Protein AF-A0A7S0L4F4-F1 (afdb_monomer_lite)

Foldseek 3Di:
DDLFDDFQADPQQFTPNPPRQHKPPHFDWDDDDVPPTIDGDDPLPDDIDRDDDPSPPDPDDDDDDDDDDPDAAAPAKRWPDFPDDPPDPGDTWIGGHPDRDIDD

Sequence (104 aa):
GALWWRLFDDAAAQDSSGHMNSPDPVPAFGPGFSGSTGSALLTGKDVITIPHQPAYSSRSLTVSFWIFLIDDAFGGYHTIFHKGNKNMGAPSLQLIPGSRKLHV

pLDDT: mean 82.61, std 8.96, range [58.0, 92.38]

Secondary structure (DSSP, 8-state):
--SS---TTSTT---TTSS----BSPPPEEEEETTTEEEE---SS---B----GGG--S----------SS---SS-EEEEESS-TTS---EEEEPTTSS-EE-

Structure (mmCIF, N/CA/C/O backbone):
data_AF-A0A7S0L4F4-F1
#
_entry.id   AF-A0A7S0L4F4-F1
#
loop_
_atom_site.group_PDB
_atom_site.id
_atom_site.type_symbol
_atom_site.label_atom_id
_atom_site.label_alt_id
_atom_site.label_comp_id
_atom_site.label_asym_id
_atom_site.label_entity_id
_atom_site.label_seq_id
_atom_site.pdbx_PDB_ins_code
_atom_site.Cartn_x
_atom_site.Cartn_y
_atom_site.Cartn_z
_atom_site.occupancy
_atom_site.B_iso_or_equiv
_atom_site.auth_seq_id
_atom_site.auth_comp_id
_atom_site.auth_asym_id
_atom_site.auth_atom_id
_atom_site.pdbx_PDB_model_num
ATOM 1 N N . GLY A 1 1 ? 13.385 -12.299 -6.155 1.00 64.81 1 GLY A N 1
ATOM 2 C CA . GLY A 1 1 ? 13.321 -11.352 -5.023 1.00 64.81 1 GLY A CA 1
ATOM 3 C C . GLY A 1 1 ? 12.111 -10.456 -5.183 1.00 64.81 1 GLY A C 1
ATOM 4 O O . GLY A 1 1 ? 11.530 -10.460 -6.264 1.00 64.81 1 GLY A O 1
ATOM 5 N N . ALA A 1 2 ? 11.711 -9.726 -4.139 1.00 76.25 2 ALA A N 1
ATOM 6 C CA . ALA A 1 2 ? 10.674 -8.701 -4.267 1.00 76.25 2 ALA A CA 1
ATOM 7 C C . ALA A 1 2 ? 11.135 -7.617 -5.254 1.00 76.25 2 ALA A C 1
ATOM 9 O O . ALA A 1 2 ? 12.288 -7.195 -5.199 1.00 76.25 2 ALA A O 1
ATOM 10 N N . LEU A 1 3 ? 10.249 -7.197 -6.161 1.00 84.44 3 LEU A N 1
ATOM 11 C CA . LEU A 1 3 ? 10.569 -6.172 -7.164 1.00 84.44 3 LEU A CA 1
ATOM 12 C C . LEU A 1 3 ? 10.586 -4.762 -6.566 1.00 84.44 3 LEU A C 1
ATOM 14 O O . LEU A 1 3 ? 11.236 -3.886 -7.113 1.00 84.44 3 LEU A O 1
ATOM 18 N N . TRP A 1 4 ? 9.898 -4.565 -5.445 1.00 88.62 4 TRP A N 1
ATOM 19 C CA . TRP A 1 4 ? 9.914 -3.345 -4.650 1.00 88.62 4 TRP A CA 1
ATOM 20 C C . TRP A 1 4 ? 9.701 -3.734 -3.190 1.00 88.62 4 TRP A C 1
ATOM 22 O O . TRP A 1 4 ? 8.842 -4.571 -2.896 1.00 88.62 4 TRP A O 1
ATOM 32 N N . TRP A 1 5 ? 10.485 -3.163 -2.284 1.00 83.62 5 TRP A N 1
ATOM 33 C CA . TRP A 1 5 ? 10.258 -3.287 -0.848 1.00 83.62 5 TRP A CA 1
ATOM 34 C C . TRP A 1 5 ? 10.882 -2.101 -0.132 1.00 83.62 5 TRP A C 1
ATOM 36 O O . TRP A 1 5 ? 11.765 -1.429 -0.667 1.00 83.62 5 TRP A O 1
ATOM 46 N N . ARG A 1 6 ? 10.406 -1.847 1.083 1.00 81.56 6 ARG A N 1
ATOM 47 C CA . ARG A 1 6 ? 10.862 -0.711 1.863 1.00 81.56 6 ARG A CA 1
ATOM 48 C C . ARG A 1 6 ? 10.829 -0.986 3.360 1.00 81.56 6 ARG A C 1
ATOM 50 O O . ARG A 1 6 ? 9.882 -1.595 3.861 1.00 81.56 6 ARG A O 1
ATOM 57 N N . LEU A 1 7 ? 11.822 -0.430 4.049 1.00 74.81 7 LEU A N 1
ATOM 58 C CA . LEU A 1 7 ? 11.779 -0.119 5.475 1.00 74.81 7 LEU A CA 1
ATOM 59 C C . LEU A 1 7 ? 11.496 1.380 5.659 1.00 74.81 7 LEU A C 1
ATOM 61 O O . LEU A 1 7 ? 11.894 2.224 4.859 1.00 74.81 7 LEU A O 1
ATOM 65 N N . PHE A 1 8 ? 10.731 1.729 6.687 1.00 75.19 8 PHE A N 1
ATOM 66 C CA . PHE A 1 8 ? 10.407 3.127 6.998 1.00 75.19 8 PHE A CA 1
ATOM 67 C C . PHE A 1 8 ? 11.388 3.705 8.030 1.00 75.19 8 PHE A C 1
ATOM 69 O O . PHE A 1 8 ? 10.994 4.450 8.920 1.00 75.19 8 PHE A O 1
ATOM 76 N N . ASP A 1 9 ? 12.652 3.303 7.958 1.00 73.94 9 ASP A N 1
ATOM 77 C CA . ASP A 1 9 ? 13.751 3.717 8.834 1.00 73.94 9 ASP A CA 1
ATOM 78 C C . ASP A 1 9 ? 14.592 4.867 8.247 1.00 73.94 9 ASP A C 1
ATOM 80 O O . ASP A 1 9 ? 15.389 5.466 8.969 1.00 73.94 9 ASP A O 1
ATOM 84 N N . ASP A 1 10 ? 14.368 5.235 6.980 1.00 69.62 10 ASP A N 1
ATOM 85 C CA . ASP A 1 10 ? 14.988 6.387 6.322 1.00 69.62 10 ASP A CA 1
ATOM 86 C C . ASP A 1 10 ? 14.000 7.524 5.997 1.00 69.62 10 ASP A C 1
ATOM 88 O O . ASP A 1 10 ? 12.797 7.321 5.799 1.00 69.62 10 ASP A O 1
ATOM 92 N N . ALA A 1 11 ? 14.529 8.755 5.945 1.00 65.06 11 ALA A N 1
ATOM 93 C CA . ALA A 1 11 ? 13.768 9.969 5.620 1.00 65.06 11 ALA A CA 1
ATOM 94 C C . ALA A 1 11 ? 13.533 10.178 4.124 1.00 65.06 11 ALA A C 1
ATOM 96 O O . ALA A 1 11 ? 12.690 10.990 3.746 1.00 65.06 11 ALA A O 1
ATOM 97 N N . ALA A 1 12 ? 14.265 9.453 3.280 1.00 67.00 12 ALA A N 1
ATOM 98 C CA . ALA A 1 12 ? 14.210 9.594 1.830 1.00 67.00 12 ALA A CA 1
ATOM 99 C C . ALA A 1 12 ? 13.096 8.756 1.188 1.00 67.00 12 ALA A C 1
ATOM 101 O O . ALA A 1 12 ? 12.793 8.930 0.009 1.00 67.00 12 ALA A O 1
ATOM 102 N N . ALA A 1 13 ? 12.486 7.853 1.955 1.00 69.06 13 ALA A N 1
ATOM 103 C CA . ALA A 1 13 ? 11.515 6.891 1.482 1.00 69.06 13 ALA A CA 1
ATOM 104 C C . ALA A 1 13 ? 11.993 5.996 0.345 1.00 69.06 13 ALA A C 1
ATOM 106 O O . ALA A 1 13 ? 11.202 5.606 -0.518 1.00 69.06 13 ALA A O 1
ATOM 107 N N . GLN A 1 14 ? 13.277 5.669 0.342 1.00 78.50 14 GLN A N 1
ATOM 108 C CA . GLN A 1 14 ? 13.886 5.053 -0.817 1.00 78.50 14 GLN A CA 1
ATOM 109 C C . GLN A 1 14 ? 13.463 3.586 -0.953 1.00 78.50 14 GLN A C 1
ATOM 111 O O . GLN A 1 14 ? 13.321 2.842 0.016 1.00 78.50 14 GLN A O 1
ATOM 116 N N . ASP A 1 15 ? 13.247 3.166 -2.196 1.00 86.38 15 ASP A N 1
ATOM 117 C CA . ASP A 1 15 ? 13.083 1.758 -2.541 1.00 86.38 15 ASP A CA 1
ATOM 118 C C . ASP A 1 15 ? 14.355 0.972 -2.206 1.00 86.38 15 ASP A C 1
ATOM 120 O O . ASP A 1 15 ? 15.428 1.228 -2.759 1.00 86.38 15 ASP A O 1
ATOM 124 N N . SER A 1 16 ? 14.217 -0.019 -1.331 1.00 86.88 16 SER A N 1
ATOM 125 C CA . SER A 1 16 ? 15.321 -0.848 -0.853 1.00 86.88 16 SER A CA 1
ATOM 126 C C . SER A 1 16 ? 15.590 -2.059 -1.763 1.00 86.88 16 SER A C 1
ATOM 128 O O . SER A 1 16 ? 16.537 -2.811 -1.539 1.00 86.88 16 SER A O 1
ATOM 130 N N . SER A 1 17 ? 14.794 -2.265 -2.822 1.00 87.19 17 SER A N 1
ATOM 131 C CA . SER A 1 17 ? 14.957 -3.379 -3.772 1.00 87.19 17 SER A CA 1
ATOM 132 C C . SER A 1 17 ? 16.112 -3.221 -4.762 1.00 87.19 17 SER A C 1
ATOM 134 O O . SER A 1 17 ? 16.423 -4.165 -5.487 1.00 87.19 17 SER A O 1
ATOM 136 N N . GLY A 1 18 ? 16.749 -2.047 -4.791 1.00 86.06 18 GLY A N 1
ATOM 137 C CA . GLY A 1 18 ? 17.814 -1.711 -5.737 1.00 86.06 18 GLY A CA 1
ATOM 138 C C . GLY A 1 18 ? 17.318 -1.126 -7.062 1.00 86.06 18 GLY A C 1
ATOM 139 O O . GLY A 1 18 ? 18.143 -0.711 -7.871 1.00 86.06 18 GLY A O 1
ATOM 140 N N . HIS A 1 19 ? 16.002 -1.025 -7.281 1.00 88.12 19 HIS A N 1
ATOM 141 C CA . HIS A 1 19 ? 15.456 -0.373 -8.474 1.00 88.12 19 HIS A CA 1
ATOM 142 C C . HIS A 1 19 ? 15.219 1.137 -8.312 1.00 88.12 19 HIS A C 1
ATOM 144 O O . HIS A 1 19 ? 14.834 1.796 -9.274 1.00 88.12 19 HIS A O 1
ATOM 150 N N . MET A 1 20 ? 15.473 1.693 -7.121 1.00 86.75 20 MET A N 1
ATOM 151 C CA . MET A 1 20 ? 15.434 3.135 -6.834 1.00 86.75 20 MET A CA 1
ATOM 152 C C . MET A 1 20 ? 14.098 3.813 -7.191 1.00 86.75 20 MET A C 1
ATOM 154 O O . MET A 1 20 ? 14.063 4.982 -7.569 1.00 86.75 20 MET A O 1
ATOM 158 N N . ASN A 1 21 ? 12.984 3.091 -7.063 1.00 89.25 21 ASN A N 1
ATOM 159 C CA . ASN A 1 21 ? 11.662 3.602 -7.408 1.00 89.25 21 ASN A CA 1
ATOM 160 C C . ASN A 1 21 ? 10.928 4.159 -6.182 1.00 89.25 21 ASN A C 1
ATOM 162 O O . ASN A 1 21 ? 10.140 3.460 -5.532 1.00 89.25 21 ASN A O 1
ATOM 166 N N . SER A 1 22 ? 11.208 5.419 -5.868 1.00 86.81 22 SER A N 1
ATOM 167 C CA . SER A 1 22 ? 10.635 6.104 -4.711 1.00 86.81 22 SER A CA 1
ATOM 168 C C . SER A 1 22 ? 9.118 6.335 -4.842 1.00 86.81 22 SER A C 1
ATOM 170 O O . SER A 1 22 ? 8.617 6.554 -5.948 1.00 86.81 22 SER A O 1
ATOM 172 N N . PRO A 1 23 ? 8.374 6.289 -3.723 1.00 88.12 23 PRO A N 1
ATOM 173 C CA . PRO A 1 23 ? 6.962 6.649 -3.676 1.00 88.12 23 PRO A CA 1
ATOM 174 C C . PRO A 1 23 ? 6.737 8.139 -3.964 1.00 88.12 23 PRO A C 1
ATOM 176 O O . PRO A 1 23 ? 7.568 8.975 -3.611 1.00 88.12 23 PRO A O 1
ATOM 179 N N . ASP A 1 24 ? 5.570 8.460 -4.523 1.00 87.31 24 ASP A N 1
ATOM 180 C CA . ASP A 1 24 ? 5.100 9.827 -4.746 1.00 87.31 24 ASP A CA 1
ATOM 181 C C . ASP A 1 24 ? 3.657 10.017 -4.220 1.00 87.31 24 ASP A C 1
ATOM 183 O O . ASP A 1 24 ? 2.741 9.318 -4.680 1.00 87.31 24 ASP A O 1
ATOM 187 N N . PRO A 1 25 ? 3.429 10.920 -3.247 1.00 88.19 25 PRO A N 1
ATOM 188 C CA . PRO A 1 25 ? 4.445 11.654 -2.492 1.00 88.19 25 PRO A CA 1
ATOM 189 C C . PRO A 1 25 ? 5.227 10.740 -1.534 1.00 88.19 25 PRO A C 1
ATOM 191 O O . PRO A 1 25 ? 4.833 9.608 -1.240 1.00 88.19 25 PRO A O 1
ATOM 194 N N . VAL A 1 26 ? 6.325 11.264 -0.988 1.00 84.44 26 VAL A N 1
ATOM 195 C CA . VAL A 1 26 ? 7.050 10.648 0.132 1.00 84.44 26 VAL A CA 1
ATOM 196 C C . VAL A 1 26 ? 6.103 10.545 1.345 1.00 84.44 26 VAL A C 1
ATOM 198 O O . VAL A 1 26 ? 5.587 11.577 1.780 1.00 84.44 26 VAL A O 1
ATOM 201 N N . PRO A 1 27 ? 5.846 9.346 1.915 1.00 83.12 27 PRO A N 1
ATOM 202 C CA . PRO A 1 27 ? 5.011 9.208 3.111 1.00 83.12 27 PRO A CA 1
ATOM 203 C C . PRO A 1 27 ? 5.561 10.006 4.281 1.00 83.12 27 PRO A C 1
ATOM 205 O O . PRO A 1 27 ? 6.762 9.975 4.554 1.00 83.12 27 PRO A O 1
ATOM 208 N N . ALA A 1 28 ? 4.646 10.568 5.064 1.00 82.19 28 ALA A N 1
ATOM 209 C CA . ALA A 1 28 ? 4.958 10.989 6.415 1.00 82.19 28 ALA A CA 1
ATOM 210 C C . ALA A 1 28 ? 5.354 9.783 7.283 1.00 82.19 28 ALA A C 1
ATOM 212 O O . ALA A 1 28 ? 4.804 8.682 7.153 1.00 82.19 28 ALA A O 1
ATOM 213 N N . PHE A 1 29 ? 6.283 10.017 8.206 1.00 79.38 29 PHE A N 1
ATOM 214 C CA . PHE A 1 29 ? 6.664 9.032 9.206 1.00 79.38 29 PHE A CA 1
ATOM 215 C C . PHE A 1 29 ? 5.524 8.771 10.183 1.00 79.38 29 PHE A C 1
ATOM 217 O O . PHE A 1 29 ? 4.963 9.689 10.782 1.00 79.38 29 PHE A O 1
ATOM 224 N N . GLY A 1 30 ? 5.206 7.494 10.339 1.00 75.38 30 GLY A N 1
ATOM 225 C CA . GLY A 1 30 ? 4.253 6.984 11.302 1.00 75.38 30 GLY A CA 1
ATOM 226 C C . GLY A 1 30 ? 4.918 6.361 12.524 1.00 75.38 30 GLY A C 1
ATOM 227 O O . GLY A 1 30 ? 6.142 6.196 12.577 1.00 75.38 30 GLY A O 1
ATOM 228 N N . PRO A 1 31 ? 4.100 6.004 13.527 1.00 73.19 31 PRO A N 1
ATOM 229 C CA . PRO A 1 31 ? 4.575 5.350 14.732 1.00 73.19 31 PRO A CA 1
ATOM 230 C C . PRO A 1 31 ? 5.221 4.011 14.388 1.00 73.19 31 PRO A C 1
ATOM 232 O O . PRO A 1 31 ? 4.740 3.262 13.535 1.00 73.19 31 PRO A O 1
ATOM 235 N N . GLY A 1 32 ? 6.317 3.706 15.065 1.00 67.38 32 GLY A N 1
ATOM 236 C CA . GLY A 1 32 ? 7.010 2.454 14.855 1.00 67.38 32 GLY A CA 1
ATOM 237 C C . GLY A 1 32 ? 6.336 1.254 15.502 1.00 67.38 32 GLY A C 1
ATOM 238 O O . GLY A 1 32 ? 5.701 1.385 16.550 1.00 67.38 32 GLY A O 1
ATOM 239 N N . PHE A 1 33 ? 6.520 0.060 14.933 1.00 62.81 33 PHE A N 1
ATOM 240 C CA . PHE A 1 33 ? 6.155 -1.168 15.637 1.00 62.81 33 PHE A CA 1
ATOM 241 C C . PHE A 1 33 ? 7.231 -1.488 16.681 1.00 62.81 33 PHE A C 1
ATOM 243 O O . PHE A 1 33 ? 8.397 -1.684 16.341 1.00 62.81 33 PHE A O 1
ATOM 250 N N . SER A 1 34 ? 6.845 -1.520 17.961 1.00 60.97 34 SER A N 1
ATOM 251 C CA . SER A 1 34 ? 7.721 -1.876 19.091 1.00 60.97 34 SER A CA 1
ATOM 252 C C . SER A 1 34 ? 9.025 -1.056 19.204 1.00 60.97 34 SER A C 1
ATOM 254 O O . SER A 1 34 ? 10.025 -1.549 19.726 1.00 60.97 34 SER A O 1
ATOM 256 N N . GLY A 1 35 ? 9.033 0.193 18.726 1.00 58.00 35 GLY A N 1
ATOM 257 C CA . GLY A 1 35 ? 10.159 1.123 18.891 1.00 58.00 35 GLY A CA 1
ATOM 258 C C . GLY A 1 35 ? 11.401 0.846 18.032 1.00 58.00 35 GLY A C 1
ATOM 259 O O . GLY A 1 35 ? 12.392 1.550 18.195 1.00 58.00 35 GLY A O 1
ATOM 260 N N . SER A 1 36 ? 11.370 -0.142 17.129 1.00 58.84 36 SER A N 1
ATOM 261 C CA . SER A 1 36 ? 12.549 -0.582 16.359 1.00 58.84 36 SER A CA 1
ATOM 262 C C . SER A 1 36 ? 12.469 -0.345 14.848 1.00 58.84 36 SER A C 1
ATOM 264 O O . SER A 1 36 ? 13.474 -0.480 14.160 1.00 58.84 36 SER A O 1
ATOM 266 N N . THR A 1 37 ? 11.305 0.020 14.312 1.00 62.28 37 THR A N 1
ATOM 267 C CA . THR A 1 37 ? 11.093 0.265 12.873 1.00 62.28 37 THR A CA 1
ATOM 268 C C . THR A 1 37 ? 10.098 1.397 12.697 1.00 62.28 37 THR A C 1
ATOM 270 O O . THR A 1 37 ? 9.203 1.503 13.523 1.00 62.28 37 THR A O 1
ATOM 273 N N . GLY A 1 38 ? 10.219 2.242 11.672 1.00 73.06 38 GLY A N 1
ATOM 274 C CA . GLY A 1 38 ? 9.164 3.212 11.355 1.00 73.06 38 GLY A CA 1
ATOM 275 C C . GLY A 1 38 ? 7.987 2.567 10.615 1.00 73.06 38 GLY A C 1
ATOM 276 O O . GLY A 1 38 ? 8.045 1.407 10.202 1.00 73.06 38 GLY A O 1
ATOM 277 N N . SER A 1 39 ? 6.925 3.335 10.390 1.00 81.12 39 SER A N 1
ATOM 278 C CA . SER A 1 39 ? 5.840 2.994 9.458 1.00 81.12 39 SER A CA 1
ATOM 279 C C . SER A 1 39 ? 5.530 4.187 8.549 1.00 81.12 39 SER A C 1
ATOM 281 O O . SER A 1 39 ? 5.971 5.304 8.822 1.00 81.12 39 SER A O 1
ATOM 283 N N . ALA A 1 40 ? 4.774 3.982 7.469 1.00 84.00 40 ALA A N 1
ATOM 284 C CA . ALA A 1 40 ? 4.099 5.096 6.806 1.00 84.00 40 ALA A CA 1
ATOM 285 C C . ALA A 1 40 ? 2.842 5.472 7.591 1.00 84.00 40 ALA A C 1
ATOM 287 O O . ALA A 1 40 ? 2.014 4.610 7.890 1.00 84.00 40 ALA A O 1
ATOM 288 N N . LEU A 1 41 ? 2.662 6.766 7.857 1.00 85.06 41 LEU A N 1
ATOM 289 C CA . LEU A 1 41 ? 1.400 7.285 8.369 1.00 85.06 41 LEU A CA 1
ATOM 290 C C . LEU A 1 41 ? 0.439 7.557 7.209 1.00 85.06 41 LEU A C 1
ATOM 292 O O . LEU A 1 41 ? 0.674 8.445 6.391 1.00 85.06 41 LEU A O 1
ATOM 296 N N . LEU A 1 42 ? -0.670 6.822 7.173 1.00 86.12 42 LEU A N 1
ATOM 297 C CA . LEU A 1 42 ? -1.759 7.023 6.221 1.00 86.12 42 LEU A CA 1
ATOM 298 C C . LEU A 1 42 ? -3.010 7.474 6.975 1.00 86.12 42 LEU A C 1
ATOM 300 O O . LEU A 1 42 ? -3.522 6.757 7.829 1.00 86.12 42 LEU A O 1
ATOM 304 N N . THR A 1 43 ? -3.496 8.674 6.659 1.00 85.81 43 THR A N 1
ATOM 305 C CA . THR A 1 43 ? -4.647 9.301 7.339 1.00 85.81 43 THR A CA 1
ATOM 306 C C . THR A 1 43 ? -5.953 9.186 6.549 1.00 85.81 43 THR A C 1
ATOM 308 O O . THR A 1 43 ? -6.986 9.682 6.990 1.00 85.81 43 THR A O 1
ATOM 311 N N . GLY A 1 44 ? -5.902 8.592 5.352 1.00 81.69 44 GLY A N 1
ATOM 312 C CA . GLY A 1 44 ? -7.023 8.533 4.410 1.00 81.69 44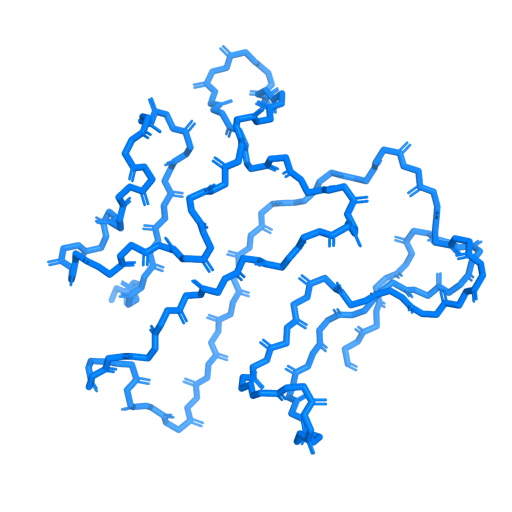 GLY A CA 1
ATOM 313 C C . GLY A 1 44 ? -7.250 9.816 3.599 1.00 81.69 44 GLY A C 1
ATOM 314 O O . GLY A 1 44 ? -8.128 9.837 2.743 1.00 81.69 44 GLY A O 1
ATOM 315 N N . LYS A 1 45 ? -6.469 10.880 3.834 1.00 82.62 45 LYS A N 1
ATOM 316 C CA . LYS A 1 45 ? -6.546 12.134 3.059 1.00 82.62 45 LYS A CA 1
ATOM 317 C C . LYS A 1 45 ? -5.671 12.116 1.810 1.00 82.62 45 LYS A C 1
ATOM 319 O O . LYS A 1 45 ? -6.058 12.668 0.783 1.00 82.62 45 LYS A O 1
ATOM 324 N N . ASP A 1 46 ? -4.530 11.446 1.907 1.00 80.50 46 ASP A N 1
ATOM 325 C CA . ASP A 1 46 ? -3.519 11.380 0.861 1.00 80.50 46 ASP A CA 1
ATOM 326 C C . ASP A 1 46 ? -3.359 9.947 0.353 1.00 80.50 46 ASP A C 1
ATOM 328 O O . ASP A 1 46 ? -3.551 8.975 1.089 1.00 80.50 46 ASP A O 1
ATOM 332 N N . VAL A 1 47 ? -2.988 9.823 -0.920 1.00 85.44 47 VAL A N 1
ATOM 333 C CA . VAL A 1 47 ? -2.666 8.546 -1.561 1.00 85.44 47 VAL A CA 1
ATOM 334 C C . VAL A 1 47 ? -1.192 8.555 -1.906 1.00 85.44 47 VAL A C 1
ATOM 336 O O . VAL A 1 47 ? -0.712 9.500 -2.524 1.00 85.44 47 VAL A O 1
ATOM 339 N N . ILE A 1 48 ? -0.502 7.478 -1.550 1.00 88.56 48 ILE A N 1
ATOM 340 C CA . ILE A 1 48 ? 0.894 7.261 -1.911 1.00 88.56 48 ILE A CA 1
ATOM 341 C C . ILE A 1 48 ? 0.941 6.320 -3.098 1.00 88.56 48 ILE A C 1
ATOM 343 O O . ILE A 1 48 ? 0.388 5.220 -3.054 1.00 88.56 48 ILE A O 1
ATOM 347 N N . THR A 1 49 ? 1.621 6.747 -4.154 1.00 89.62 49 THR A N 1
ATOM 348 C CA . THR A 1 49 ? 1.759 5.973 -5.381 1.00 89.62 49 THR A CA 1
ATOM 349 C C . THR A 1 49 ? 3.166 5.419 -5.478 1.00 89.62 49 THR A C 1
ATOM 351 O O . THR A 1 49 ? 4.135 6.156 -5.355 1.00 89.62 49 THR A O 1
ATOM 354 N N . ILE A 1 50 ? 3.287 4.122 -5.754 1.00 90.56 50 ILE A N 1
ATOM 355 C CA . ILE A 1 50 ? 4.533 3.547 -6.263 1.00 90.56 50 ILE A CA 1
ATOM 356 C C . ILE A 1 50 ? 4.476 3.648 -7.790 1.00 90.56 50 ILE A C 1
ATOM 358 O O . ILE A 1 50 ? 3.630 2.973 -8.393 1.00 90.56 50 ILE A O 1
ATOM 362 N N . PRO A 1 51 ? 5.310 4.488 -8.436 1.00 90.56 51 PRO A N 1
ATOM 363 C CA . PRO A 1 51 ? 5.269 4.653 -9.881 1.00 90.56 51 PRO A CA 1
ATOM 364 C C . PRO A 1 51 ? 5.549 3.337 -10.599 1.00 90.56 51 PRO A C 1
ATOM 366 O O . PRO A 1 51 ? 6.260 2.463 -10.096 1.00 90.56 51 PRO A O 1
ATOM 369 N N . HIS A 1 52 ? 4.981 3.187 -11.793 1.00 90.62 52 HIS A N 1
ATOM 370 C CA . HIS A 1 52 ? 5.336 2.066 -12.648 1.00 90.62 52 HIS A CA 1
ATOM 371 C C . HIS A 1 52 ? 6.766 2.230 -13.170 1.00 90.62 52 HIS A C 1
ATOM 373 O O . HIS A 1 52 ? 7.153 3.315 -13.594 1.00 90.62 52 HIS A O 1
ATOM 379 N N . GLN A 1 53 ? 7.495 1.120 -13.235 1.00 92.00 53 GLN A N 1
ATOM 380 C CA . GLN A 1 53 ? 8.734 1.008 -13.994 1.00 92.00 53 GLN A CA 1
ATOM 381 C C . GLN A 1 53 ? 8.764 -0.305 -14.788 1.00 92.00 53 GLN A C 1
ATOM 383 O O . GLN A 1 53 ? 8.090 -1.266 -14.393 1.00 92.00 53 GLN A O 1
ATOM 388 N N . PRO A 1 54 ? 9.568 -0.396 -15.867 1.00 92.25 54 PRO A N 1
ATOM 389 C CA . PRO A 1 54 ? 9.613 -1.577 -16.728 1.00 92.25 54 PRO A CA 1
ATOM 390 C C . PRO A 1 54 ? 9.868 -2.889 -15.978 1.00 92.25 54 PRO A C 1
ATOM 392 O O . PRO A 1 54 ? 9.250 -3.900 -16.313 1.00 92.25 54 PRO A O 1
ATOM 395 N N . ALA A 1 55 ? 10.684 -2.859 -14.916 1.00 90.12 55 ALA A N 1
ATOM 396 C CA . ALA A 1 55 ? 10.984 -4.016 -14.068 1.00 90.12 55 ALA A CA 1
ATOM 397 C C . ALA A 1 55 ? 9.742 -4.641 -13.398 1.00 90.12 55 ALA A C 1
ATOM 399 O O . ALA A 1 55 ? 9.770 -5.806 -13.016 1.00 90.12 55 ALA A O 1
ATOM 400 N N . TYR A 1 56 ? 8.634 -3.901 -13.276 1.00 89.81 56 TYR A N 1
ATOM 401 C CA . TYR A 1 56 ? 7.381 -4.386 -12.680 1.00 89.81 56 TYR A CA 1
ATOM 402 C C . TYR A 1 56 ? 6.431 -5.031 -13.686 1.00 89.81 56 TYR A C 1
ATOM 404 O O . TYR A 1 56 ? 5.321 -5.426 -13.322 1.00 89.81 56 TYR A O 1
ATOM 412 N N . SER A 1 57 ? 6.820 -5.098 -14.958 1.00 90.25 57 SER A N 1
ATOM 413 C CA . SER A 1 57 ? 5.979 -5.644 -16.021 1.00 90.25 57 SER A CA 1
ATOM 414 C C . SER A 1 57 ? 5.876 -7.161 -15.881 1.00 90.25 57 SER A C 1
ATOM 416 O O . SER A 1 57 ? 6.707 -7.913 -16.379 1.00 90.25 57 SER A O 1
ATOM 418 N N . SER A 1 58 ? 4.836 -7.606 -15.181 1.00 88.88 58 SER A N 1
ATOM 419 C CA . SER A 1 58 ? 4.549 -9.011 -14.901 1.00 88.88 58 SER A CA 1
ATOM 420 C C . SER A 1 58 ? 3.060 -9.299 -15.084 1.00 88.88 58 SER A C 1
ATOM 422 O O . SER A 1 58 ? 2.215 -8.422 -14.905 1.00 88.88 58 SER A O 1
ATOM 424 N N . ARG A 1 59 ? 2.734 -10.554 -15.415 1.00 88.81 59 ARG A N 1
ATOM 425 C CA . ARG A 1 59 ? 1.345 -11.046 -15.473 1.00 88.81 59 ARG A CA 1
ATOM 426 C C . ARG A 1 59 ? 0.730 -11.259 -14.089 1.00 88.81 59 ARG A C 1
ATOM 428 O O . ARG A 1 59 ? -0.490 -11.290 -13.976 1.00 88.81 59 ARG A O 1
ATOM 435 N N . SER A 1 60 ? 1.564 -11.402 -13.063 1.00 88.50 60 SER A N 1
ATOM 436 C CA . SER A 1 60 ? 1.144 -11.699 -11.694 1.00 88.50 60 SER A CA 1
ATOM 437 C C . SER A 1 60 ? 1.725 -10.681 -10.723 1.00 88.50 60 SER A C 1
ATOM 439 O O . SER A 1 60 ? 2.865 -10.238 -10.886 1.00 88.50 60 SER A O 1
ATOM 441 N N . LEU A 1 61 ? 0.947 -10.353 -9.693 1.00 86.50 61 LEU A N 1
ATOM 442 C CA . LEU A 1 61 ? 1.330 -9.455 -8.612 1.00 86.50 61 LEU A CA 1
ATOM 443 C C . LEU A 1 61 ? 1.103 -10.150 -7.268 1.00 86.50 61 LEU A C 1
ATOM 445 O O . LEU A 1 61 ? 0.038 -10.710 -7.021 1.00 86.50 61 LEU A O 1
ATOM 449 N N . THR A 1 62 ? 2.091 -10.047 -6.387 1.00 90.31 62 THR A N 1
ATOM 450 C CA . THR A 1 62 ? 1.953 -10.369 -4.968 1.00 90.31 62 THR A CA 1
ATOM 451 C C . THR A 1 62 ? 2.290 -9.120 -4.176 1.00 90.31 62 THR A C 1
ATOM 453 O O . THR A 1 62 ? 3.316 -8.488 -4.422 1.00 90.31 62 THR A O 1
ATOM 456 N N . VAL A 1 63 ? 1.424 -8.770 -3.231 1.00 88.81 63 VAL A N 1
ATOM 457 C CA . VAL A 1 63 ? 1.615 -7.650 -2.311 1.00 88.81 63 VAL A CA 1
ATOM 458 C C . VAL A 1 63 ? 1.573 -8.212 -0.8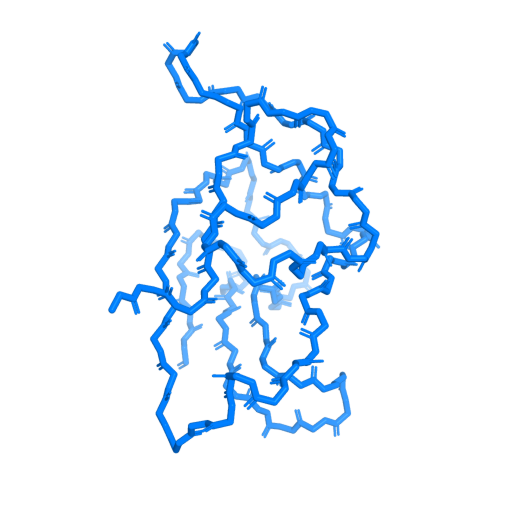96 1.00 88.81 63 VAL A C 1
ATOM 460 O O . VAL A 1 63 ? 0.676 -8.984 -0.567 1.00 88.81 63 VAL A O 1
ATOM 463 N N . SER A 1 64 ? 2.556 -7.849 -0.078 1.00 89.69 64 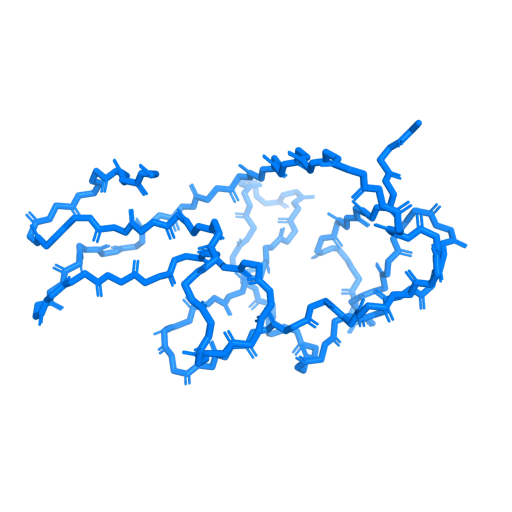SER A N 1
ATOM 464 C CA . SER A 1 64 ? 2.643 -8.241 1.328 1.00 89.69 64 SER A CA 1
ATOM 465 C C . SER A 1 64 ? 3.086 -7.036 2.144 1.00 89.69 64 SER A C 1
ATOM 467 O O . SER A 1 64 ? 4.025 -6.342 1.755 1.00 89.69 64 SER A O 1
ATOM 469 N N . PHE A 1 65 ? 2.389 -6.763 3.243 1.00 86.44 65 PHE A N 1
ATOM 470 C CA . PHE A 1 65 ? 2.691 -5.662 4.149 1.00 86.44 65 PHE A CA 1
ATOM 471 C C . PHE A 1 65 ? 2.104 -5.927 5.532 1.00 86.44 65 PHE A C 1
ATOM 473 O O . PHE A 1 65 ? 1.160 -6.700 5.693 1.00 86.44 65 PHE A O 1
ATOM 480 N N . TRP A 1 66 ? 2.650 -5.225 6.520 1.00 85.94 66 TRP A N 1
ATOM 481 C CA . TRP A 1 66 ? 2.043 -5.079 7.835 1.00 85.94 66 TRP A CA 1
ATOM 482 C C . TRP A 1 66 ? 1.178 -3.821 7.859 1.00 85.94 66 TRP A C 1
ATOM 484 O O . TRP A 1 66 ? 1.577 -2.782 7.334 1.00 85.94 66 TRP A O 1
ATOM 494 N N . ILE A 1 67 ? 0.002 -3.909 8.478 1.00 86.31 67 ILE A N 1
ATOM 495 C CA . ILE A 1 67 ? -0.903 -2.777 8.682 1.00 86.31 67 ILE A CA 1
ATOM 496 C C . ILE A 1 67 ? -1.452 -2.804 10.103 1.00 86.31 67 ILE A C 1
ATOM 498 O O . ILE A 1 67 ? -1.817 -3.857 10.624 1.00 86.31 67 ILE A O 1
ATOM 502 N N . PHE A 1 68 ? -1.528 -1.627 10.712 1.00 85.62 68 PHE A N 1
ATOM 503 C CA . PHE A 1 68 ? -2.224 -1.404 11.969 1.00 85.62 68 PHE A CA 1
ATOM 504 C C . PHE A 1 68 ? -3.317 -0.359 11.746 1.00 85.62 68 PHE A C 1
ATOM 506 O O . PHE A 1 68 ? -3.045 0.719 11.219 1.00 85.62 68 PHE A O 1
ATOM 513 N N . LEU A 1 69 ? -4.550 -0.689 12.129 1.00 86.50 69 LEU A N 1
ATOM 514 C CA . LEU A 1 69 ? -5.700 0.205 12.007 1.00 86.50 69 LEU A CA 1
ATOM 515 C C . LEU A 1 69 ? -5.942 0.890 13.348 1.00 86.50 69 LEU A C 1
ATOM 517 O O . LEU A 1 69 ? -6.167 0.221 14.357 1.00 86.50 69 LEU A O 1
ATOM 521 N N . ILE A 1 70 ? -5.893 2.220 13.344 1.00 83.00 70 ILE A N 1
ATOM 522 C CA . ILE A 1 70 ? -6.124 3.036 14.542 1.00 83.00 70 ILE A CA 1
ATOM 523 C C . ILE A 1 70 ? -7.629 3.172 14.822 1.00 83.00 70 ILE A C 1
ATOM 525 O O . ILE A 1 70 ? -8.022 3.283 15.981 1.00 83.00 70 ILE A O 1
ATOM 529 N N . ASP A 1 71 ? -8.464 3.106 13.782 1.00 80.88 71 ASP A N 1
ATOM 530 C CA . ASP A 1 71 ? -9.917 3.237 13.882 1.00 80.88 71 ASP A CA 1
ATOM 531 C C . ASP A 1 71 ? -10.649 2.396 12.816 1.00 80.88 71 ASP A C 1
ATOM 533 O O . ASP A 1 71 ? -10.020 1.817 11.923 1.00 80.88 71 ASP A O 1
ATOM 537 N N . ASP A 1 72 ? -11.973 2.314 12.933 1.00 82.38 72 ASP A N 1
ATOM 538 C CA . ASP A 1 72 ? -12.856 1.580 12.028 1.00 82.38 72 ASP A CA 1
ATOM 539 C C . ASP A 1 72 ? -13.185 2.372 10.750 1.00 82.38 72 ASP A C 1
ATOM 541 O O . ASP A 1 72 ? -13.127 3.601 10.684 1.00 82.38 72 ASP A O 1
ATOM 545 N N . ALA A 1 73 ? -13.585 1.646 9.704 1.00 80.44 73 ALA A N 1
ATOM 546 C CA . ALA A 1 73 ? -14.036 2.221 8.440 1.00 80.44 73 ALA A CA 1
ATOM 547 C C . ALA A 1 73 ? -15.437 2.855 8.566 1.00 80.44 73 ALA A C 1
ATOM 549 O O . ALA A 1 73 ? -16.451 2.193 8.346 1.00 80.44 73 ALA A O 1
ATOM 550 N N . PHE A 1 74 ? -15.528 4.146 8.889 1.00 81.31 74 PHE A N 1
ATOM 551 C CA . PHE A 1 74 ? -16.810 4.865 8.917 1.00 81.31 74 PHE A CA 1
ATOM 552 C C . PHE A 1 74 ? -17.213 5.397 7.534 1.00 81.31 74 PHE A C 1
ATOM 554 O O . PHE A 1 74 ? -16.375 5.843 6.756 1.00 81.31 74 PHE A O 1
ATOM 561 N N . GLY A 1 75 ? -18.513 5.388 7.224 1.00 82.56 75 GLY A N 1
ATOM 562 C CA . GLY A 1 75 ? -19.060 6.077 6.045 1.00 82.56 75 GLY A CA 1
ATOM 563 C C . GLY A 1 75 ? -18.909 5.362 4.696 1.00 82.56 75 GLY A C 1
ATOM 564 O O . GLY A 1 75 ? -19.312 5.926 3.683 1.00 82.56 75 GLY A O 1
ATOM 565 N N . GLY A 1 76 ? -18.381 4.135 4.657 1.00 87.50 76 GLY A N 1
ATOM 566 C CA . GLY A 1 76 ? -18.293 3.342 3.429 1.00 87.50 76 GLY A CA 1
ATOM 567 C C . GLY A 1 76 ? -17.086 2.412 3.392 1.00 87.50 76 GLY A C 1
ATOM 568 O O . GLY A 1 76 ? -16.437 2.177 4.410 1.00 87.50 76 GLY A O 1
ATOM 569 N N . TYR A 1 77 ? -16.822 1.856 2.209 1.00 89.44 77 TYR A N 1
ATOM 570 C CA . TYR A 1 77 ? -15.608 1.090 1.949 1.00 89.44 77 TYR A CA 1
ATOM 571 C C . TYR A 1 77 ? -14.420 2.040 1.820 1.00 89.44 77 TYR A C 1
ATOM 573 O O . TYR A 1 77 ? -14.515 3.062 1.140 1.00 89.44 77 TYR A O 1
ATOM 581 N N . HIS A 1 78 ? -13.292 1.674 2.426 1.00 89.25 78 HIS A N 1
ATOM 582 C CA . HIS A 1 78 ? -12.044 2.435 2.321 1.00 8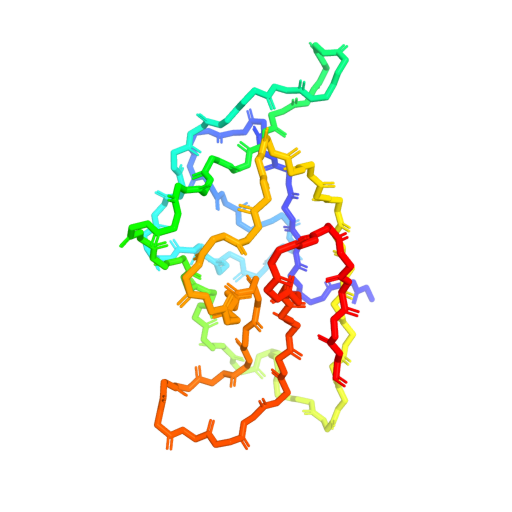9.25 78 HIS A CA 1
ATOM 583 C C . HIS A 1 78 ? -10.984 1.606 1.617 1.00 89.25 78 HIS A C 1
ATOM 585 O O . HIS A 1 78 ? -10.697 0.484 2.028 1.00 89.25 78 HIS A O 1
ATOM 591 N N . THR A 1 79 ? -10.383 2.149 0.566 1.00 90.00 79 THR A N 1
ATOM 592 C CA . THR A 1 79 ? -9.316 1.468 -0.173 1.00 90.00 79 THR A CA 1
ATOM 593 C C . THR A 1 79 ? -7.993 1.579 0.583 1.00 90.00 79 THR A C 1
ATOM 595 O O . THR A 1 79 ? -7.507 2.682 0.810 1.00 90.00 79 THR A O 1
ATOM 598 N N . ILE A 1 80 ? -7.389 0.439 0.929 1.00 90.88 80 ILE A N 1
ATOM 599 C CA . ILE A 1 80 ? -6.030 0.359 1.495 1.00 90.88 80 ILE A CA 1
ATOM 600 C C . ILE A 1 80 ? -4.994 0.365 0.371 1.00 90.88 80 ILE A C 1
ATOM 602 O O . ILE A 1 80 ? -3.978 1.050 0.441 1.00 90.88 80 ILE A O 1
ATOM 606 N N . PHE A 1 8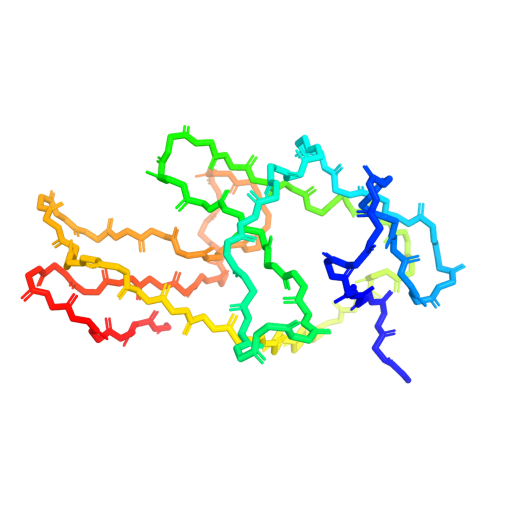1 ? -5.250 -0.421 -0.671 1.00 90.50 81 PHE A N 1
ATOM 607 C CA . PHE A 1 81 ? -4.372 -0.562 -1.824 1.00 90.50 81 PHE A CA 1
ATOM 608 C C . PHE A 1 81 ? -5.213 -0.744 -3.079 1.00 90.50 81 PHE A C 1
ATOM 610 O O . PHE A 1 81 ? -6.233 -1.431 -3.047 1.00 90.50 81 PHE A O 1
ATOM 617 N N . HIS A 1 82 ? -4.755 -0.194 -4.197 1.00 89.88 82 HIS A N 1
ATOM 618 C CA . HIS A 1 82 ? -5.278 -0.527 -5.513 1.00 89.88 82 HIS A CA 1
ATOM 619 C C . HIS A 1 82 ? -4.151 -0.529 -6.544 1.00 89.88 82 HIS A C 1
ATOM 621 O O . HIS A 1 82 ? -3.206 0.258 -6.466 1.00 89.88 82 HIS A O 1
ATOM 627 N N . LYS A 1 83 ? -4.256 -1.404 -7.546 1.00 89.25 83 LYS A N 1
ATOM 628 C CA . LYS A 1 83 ? -3.348 -1.388 -8.694 1.00 89.25 83 LYS A CA 1
ATOM 629 C C . LYS A 1 83 ? -3.884 -0.452 -9.775 1.00 89.25 83 LYS A C 1
ATOM 631 O O . LYS A 1 83 ? -5.003 -0.607 -10.220 1.00 89.25 83 LYS A O 1
ATOM 636 N N . GLY A 1 84 ? -3.055 0.441 -10.310 1.00 83.25 84 GLY A N 1
ATOM 637 C CA . GLY A 1 84 ? -3.446 1.273 -11.458 1.00 83.25 84 GLY A CA 1
ATOM 638 C C . GLY A 1 84 ? -4.132 2.574 -11.049 1.00 83.25 84 GLY A C 1
ATOM 639 O O . GLY A 1 84 ? -4.010 3.008 -9.910 1.00 83.25 84 GLY A O 1
ATOM 640 N N . ASN A 1 85 ? -4.787 3.243 -11.997 1.00 74.31 85 ASN A N 1
ATOM 641 C CA . ASN A 1 85 ? -5.403 4.544 -11.738 1.00 74.31 85 ASN A CA 1
ATOM 642 C C . ASN A 1 85 ? -6.805 4.398 -11.116 1.00 74.31 85 ASN A C 1
ATOM 644 O O . ASN A 1 85 ? -7.415 3.333 -11.163 1.00 74.31 85 ASN A O 1
ATOM 648 N N . LYS A 1 86 ? -7.324 5.497 -10.558 1.00 64.19 86 LYS A N 1
ATOM 649 C CA . LYS A 1 86 ? -8.612 5.557 -9.841 1.00 64.19 86 LYS A CA 1
ATOM 650 C C . LYS A 1 86 ? -9.838 5.206 -10.706 1.00 64.19 86 LYS A C 1
ATOM 652 O O . LYS A 1 86 ? -10.920 5.022 -10.167 1.00 64.19 86 LYS A O 1
ATOM 657 N N . ASN A 1 87 ? -9.671 5.134 -12.030 1.00 63.41 87 ASN A N 1
ATOM 658 C CA . ASN A 1 87 ? -10.755 5.011 -13.007 1.00 63.41 87 ASN A CA 1
ATOM 659 C C . ASN A 1 87 ? -10.851 3.610 -13.630 1.00 63.41 87 ASN A C 1
ATOM 661 O O . ASN A 1 87 ? -11.718 3.377 -14.469 1.00 63.41 87 ASN A O 1
ATOM 665 N N . MET A 1 88 ? -9.964 2.683 -13.264 1.00 64.38 88 MET A N 1
ATOM 666 C CA . MET A 1 88 ? -9.984 1.314 -13.772 1.00 64.38 88 MET A CA 1
ATOM 667 C C . MET A 1 88 ? -10.332 0.350 -12.642 1.00 64.38 88 MET A C 1
ATOM 669 O O . MET A 1 88 ? -9.713 0.387 -11.582 1.00 64.38 88 MET A O 1
ATOM 673 N N . GLY A 1 89 ? -11.312 -0.527 -12.884 1.00 63.31 89 GLY A N 1
ATOM 674 C CA . GLY A 1 89 ? -11.613 -1.654 -12.003 1.00 63.31 89 GLY A CA 1
ATOM 675 C C . GLY A 1 89 ? -10.415 -2.594 -11.974 1.00 63.31 89 GLY A C 1
ATOM 676 O O . GLY A 1 89 ? -10.219 -3.396 -12.884 1.00 63.31 89 GLY A O 1
ATOM 677 N N . ALA A 1 90 ? -9.572 -2.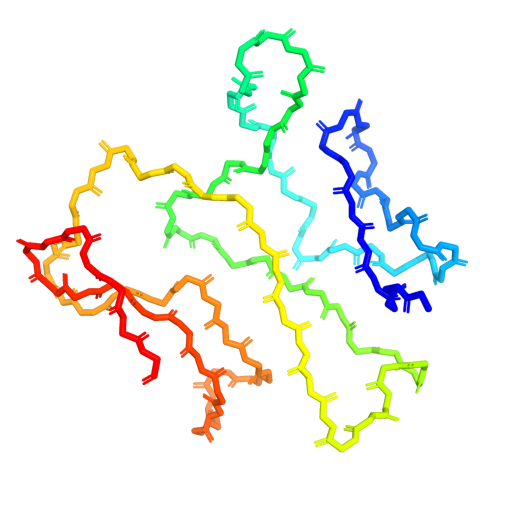431 -10.968 1.00 76.25 90 ALA A N 1
ATOM 678 C CA . ALA A 1 90 ? -8.324 -3.150 -10.822 1.00 76.25 90 ALA A CA 1
ATOM 679 C C . ALA A 1 90 ? -8.244 -3.773 -9.425 1.00 76.25 90 ALA A C 1
ATOM 681 O O . ALA A 1 90 ? -8.949 -3.314 -8.524 1.00 76.25 90 ALA A O 1
ATOM 682 N N . PRO A 1 91 ? -7.402 -4.805 -9.227 1.00 85.75 91 PRO A N 1
ATOM 683 C CA . PRO A 1 91 ? -7.282 -5.468 -7.937 1.00 85.75 91 PRO A CA 1
ATOM 684 C C . PRO A 1 91 ? -7.031 -4.465 -6.810 1.00 85.75 91 PRO A C 1
ATOM 686 O O . PRO A 1 91 ? -6.124 -3.627 -6.902 1.00 85.75 91 PRO A O 1
ATOM 689 N N . SER A 1 92 ? -7.836 -4.567 -5.756 1.00 90.12 92 SER A N 1
ATOM 690 C CA . SER A 1 92 ? -7.787 -3.675 -4.604 1.00 90.12 92 SER A CA 1
ATOM 691 C C . SER A 1 92 ? -7.995 -4.438 -3.308 1.00 90.12 92 SER A C 1
ATOM 693 O O . SER A 1 92 ? -8.693 -5.442 -3.287 1.00 90.12 92 SER A O 1
ATOM 695 N N . LEU A 1 93 ? -7.422 -3.921 -2.228 1.00 91.62 93 LEU A N 1
ATOM 696 C CA . LEU A 1 93 ? -7.745 -4.333 -0.870 1.00 91.62 93 LEU A CA 1
ATOM 697 C C . LEU A 1 93 ? -8.535 -3.208 -0.211 1.00 91.62 93 LEU A C 1
ATOM 699 O O . LEU A 1 93 ? -8.085 -2.059 -0.210 1.00 91.62 93 LEU A O 1
ATOM 703 N N . GLN A 1 94 ? -9.683 -3.539 0.367 1.00 91.81 94 GLN A N 1
ATOM 704 C CA . GLN A 1 94 ? -10.586 -2.578 0.990 1.00 91.81 94 GLN A CA 1
ATOM 705 C C . GLN A 1 94 ? -10.920 -2.961 2.433 1.00 91.81 94 GLN A C 1
ATOM 707 O O . GLN A 1 94 ? -10.901 -4.136 2.800 1.00 91.81 94 GLN A O 1
ATOM 712 N N . LEU A 1 95 ? -11.267 -1.965 3.246 1.00 92.38 95 LEU A N 1
ATOM 713 C CA . LEU A 1 95 ? -11.902 -2.145 4.549 1.00 92.38 95 LEU A CA 1
ATOM 714 C C . LEU A 1 95 ? -13.418 -2.158 4.403 1.00 92.38 95 LEU A C 1
ATOM 716 O O . LEU A 1 95 ? -13.991 -1.288 3.744 1.00 92.38 95 LEU A O 1
ATOM 720 N N . ILE A 1 96 ? -14.055 -3.128 5.056 1.00 91.06 96 ILE A N 1
ATOM 721 C CA . ILE A 1 96 ? -15.511 -3.255 5.107 1.00 91.06 96 ILE A CA 1
ATOM 722 C C . ILE A 1 96 ? -16.087 -2.193 6.064 1.00 91.06 96 ILE A C 1
ATOM 724 O O . ILE A 1 96 ? -15.596 -2.093 7.195 1.00 91.06 96 ILE A O 1
ATOM 728 N N . PRO A 1 97 ? -17.154 -1.466 5.668 1.00 91.31 97 PRO A N 1
ATOM 729 C CA . PRO A 1 97 ? -17.778 -0.435 6.495 1.00 91.31 97 PRO A CA 1
ATOM 730 C C . PRO A 1 97 ? -18.149 -0.928 7.901 1.00 91.31 97 PRO A C 1
ATOM 732 O O . PRO A 1 97 ? -18.667 -2.033 8.066 1.00 91.31 97 PRO A O 1
ATOM 735 N N . GLY A 1 98 ? -17.916 -0.088 8.910 1.00 87.88 98 GLY A N 1
ATOM 736 C CA . GLY A 1 98 ? -18.232 -0.358 10.315 1.00 87.88 98 GLY A CA 1
ATOM 737 C C . GLY A 1 98 ? -17.438 -1.516 10.919 1.00 87.88 98 GLY A C 1
ATOM 738 O O . GLY A 1 98 ? -17.904 -2.146 11.866 1.00 87.88 98 GLY A O 1
ATOM 739 N N . SER A 1 99 ? -16.286 -1.867 10.339 1.00 87.00 99 SER A N 1
ATOM 740 C CA . SER A 1 99 ? -15.469 -2.973 10.828 1.00 87.00 99 SER A CA 1
ATOM 741 C C . SER A 1 99 ? -13.978 -2.787 10.532 1.00 87.00 99 SER A C 1
ATOM 743 O O . SER A 1 99 ? -13.574 -1.899 9.784 1.00 87.00 99 SER A O 1
ATOM 745 N N . ARG A 1 100 ? -13.167 -3.705 11.072 1.00 87.00 100 ARG A N 1
ATOM 746 C CA . ARG A 1 100 ? -11.733 -3.882 10.766 1.00 87.00 100 ARG A CA 1
ATOM 747 C C . ARG A 1 100 ? -11.461 -5.078 9.851 1.00 87.00 100 ARG A C 1
ATOM 749 O O . ARG A 1 100 ? -10.381 -5.663 9.888 1.00 87.00 100 ARG A O 1
ATOM 756 N N . LYS A 1 101 ? -12.466 -5.515 9.089 1.00 90.00 101 LYS A N 1
ATOM 757 C CA . LYS A 1 101 ? -12.352 -6.669 8.190 1.00 90.00 101 LYS A CA 1
ATOM 758 C C . LYS A 1 101 ? -11.917 -6.219 6.802 1.00 90.00 101 LYS A C 1
ATOM 760 O O . LYS A 1 101 ? -12.341 -5.172 6.317 1.00 90.00 101 LYS A O 1
ATOM 765 N N . LEU A 1 102 ? -11.091 -7.048 6.175 1.00 90.50 102 LEU A N 1
ATOM 766 C CA . LEU A 1 102 ? -10.581 -6.834 4.828 1.00 90.50 102 LEU A CA 1
ATOM 767 C C . LEU A 1 102 ? -11.486 -7.493 3.780 1.00 90.50 102 LEU A C 1
ATOM 769 O O . LEU A 1 102 ? -12.042 -8.566 4.019 1.00 90.50 102 LEU A O 1
ATOM 773 N N . HIS A 1 103 ? -11.583 -6.861 2.615 1.00 90.19 103 HIS A N 1
ATOM 774 C CA . HIS A 1 103 ? -12.212 -7.377 1.404 1.00 90.19 103 HIS A CA 1
ATOM 775 C C . HIS A 1 103 ? -11.223 -7.274 0.235 1.00 90.19 103 HIS A C 1
ATOM 777 O O . HIS A 1 103 ? -10.546 -6.252 0.097 1.00 90.19 103 HIS A O 1
ATOM 783 N N . VAL A 1 104 ? -11.128 -8.342 -0.560 1.00 85.31 104 VAL A N 1
ATOM 784 C CA . VAL A 1 104 ? -10.259 -8.481 -1.742 1.00 85.31 104 VAL A CA 1
ATOM 785 C C . VAL A 1 104 ? -11.133 -8.748 -2.953 1.00 85.31 104 VAL A C 1
ATOM 787 O O . VAL A 1 104 ? -12.054 -9.583 -2.796 1.00 85.31 104 VAL A O 1
#

InterPro domains:
  IPR013320 Concanavalin A-like lectin/glucanase domain superfamily [SSF49899] (10-98)

Organism: NCBI:txid221442

Radius of gyration: 14.49 Å; chains: 1; bounding box: 37×24×36 Å